Protein AF-A0A4Q7ZNN5-F1 (afdb_monomer)

Sequence (137 aa):
MPEKDGTVKHQGKVATPRVSAAAWTELTGYRAEYLSRGTVLRCPADYPYESVVDFLLIEDLESPSGFSLLVATGYKAGITLVRLPAEALLLRDGIRAVDRAWLVANWNAWIYERGPEGVLVAENYLAIDDPGDRDHG

Foldseek 3Di:
DDDDDDDDPPPPPPPDPPPDAFDWDQLVPDPDQFDAFQKKKWDQDDPPFDRIWIWGWHQACPAQLRIFTATCDGPRHPHTQFRDHVVQFDDDPNDTGGGSVCCQVCVCVTPHVDHSPPIIIGDPRDPPPPPPPPPDD

Radius of gyration: 22.06 Å; Cα contacts (8 Å, |Δi|>4): 235; chains: 1; bounding box: 70×28×65 Å

Nearest PDB structures (foldseek):
  7r1d-assembly1_C  TM=3.806E-01  e=6.543E+00  Homo sapiens
  4fsj-assembly1_A  TM=3.177E-01  e=8.285E+00  Flock House virus

pLDDT: mean 82.44, std 22.48, range [33.75, 98.56]

Mean predicted aligned error: 10.77 Å

Structure (mmCIF, N/CA/C/O backbone):
data_AF-A0A4Q7ZNN5-F1
#
_entry.id   AF-A0A4Q7ZNN5-F1
#
loop_
_atom_site.group_PDB
_atom_site.id
_atom_site.type_symbol
_atom_site.label_atom_id
_atom_site.label_alt_id
_atom_site.label_comp_id
_atom_site.label_asym_id
_atom_site.label_entity_id
_atom_site.label_seq_id
_atom_site.pdbx_PDB_ins_code
_atom_site.Cartn_x
_atom_site.Cartn_y
_atom_site.Cartn_z
_atom_site.occupancy
_atom_site.B_iso_or_equiv
_atom_site.auth_seq_id
_atom_site.auth_comp_id
_atom_site.auth_asym_id
_atom_site.auth_atom_id
_atom_site.pdbx_PDB_model_num
ATOM 1 N N . MET A 1 1 ? -58.372 -0.546 -46.651 1.00 37.03 1 MET A N 1
ATOM 2 C CA . MET A 1 1 ? -56.981 -0.987 -46.405 1.00 37.03 1 MET A CA 1
ATOM 3 C C . MET A 1 1 ? -56.224 0.210 -45.847 1.00 37.03 1 MET A C 1
ATOM 5 O O . MET A 1 1 ? -56.403 1.276 -46.421 1.00 37.03 1 MET A O 1
ATOM 9 N N . PRO A 1 2 ? -55.524 0.094 -44.705 1.00 42.53 2 PRO A N 1
ATOM 10 C CA . PRO A 1 2 ? -55.005 1.247 -43.972 1.00 42.53 2 PRO A CA 1
ATOM 11 C C . PRO A 1 2 ? -53.530 1.520 -44.293 1.00 42.53 2 PRO A C 1
ATOM 13 O O . PRO A 1 2 ? -52.750 0.584 -44.462 1.00 42.53 2 PRO A O 1
ATOM 16 N N . GLU A 1 3 ? -53.151 2.795 -44.295 1.00 33.75 3 GLU A N 1
ATOM 17 C CA . GLU A 1 3 ? -51.762 3.255 -44.300 1.00 33.75 3 GLU A CA 1
ATOM 18 C C . GLU A 1 3 ? -51.468 3.901 -42.938 1.00 33.75 3 GLU A C 1
ATOM 20 O O . GLU A 1 3 ? -52.311 4.595 -42.367 1.00 33.75 3 GLU A O 1
ATOM 25 N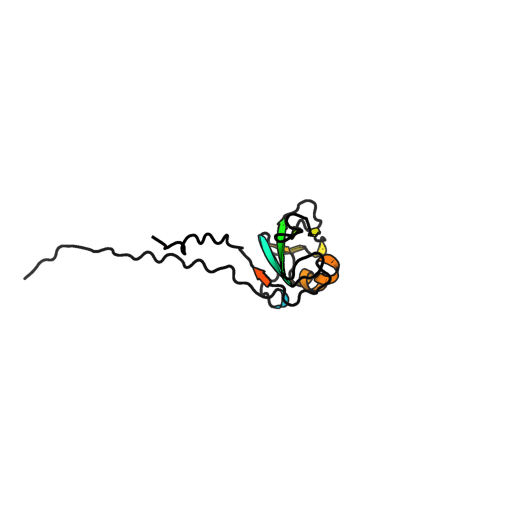 N . LYS A 1 4 ? -50.321 3.537 -42.362 1.00 38.81 4 LYS A N 1
ATOM 26 C CA . LYS A 1 4 ? -49.897 3.861 -40.998 1.00 38.81 4 LYS A CA 1
ATOM 27 C C . LYS A 1 4 ? -49.048 5.129 -41.009 1.00 38.81 4 LYS A C 1
ATOM 29 O O . LYS A 1 4 ? -48.082 5.186 -41.755 1.00 38.81 4 LYS A O 1
ATOM 34 N N . ASP A 1 5 ? -49.315 6.025 -40.071 1.00 38.75 5 ASP A N 1
ATOM 35 C CA . ASP A 1 5 ? -48.360 7.005 -39.548 1.00 38.75 5 ASP A CA 1
ATOM 36 C C . ASP A 1 5 ? -48.748 7.162 -38.065 1.00 38.75 5 ASP A C 1
ATOM 38 O O . ASP A 1 5 ? -49.921 7.327 -37.745 1.00 38.75 5 ASP A O 1
ATOM 42 N N . GLY A 1 6 ? -47.926 6.906 -37.054 1.00 36.28 6 GLY A N 1
ATOM 43 C CA . GLY A 1 6 ? -46.551 7.337 -36.881 1.00 36.28 6 GLY A CA 1
ATOM 44 C C . GLY A 1 6 ? -46.499 8.026 -35.515 1.00 36.28 6 GLY A C 1
ATOM 45 O O . GLY A 1 6 ? -46.570 9.243 -35.412 1.00 36.28 6 GLY A O 1
ATOM 46 N N . THR A 1 7 ? -46.470 7.260 -34.420 1.00 34.69 7 THR A N 1
ATOM 47 C CA . THR A 1 7 ? -46.187 7.820 -33.086 1.00 34.69 7 THR A CA 1
ATOM 48 C C . THR A 1 7 ? -45.265 6.867 -32.344 1.00 34.69 7 THR A C 1
ATOM 50 O O . THR A 1 7 ? -45.693 5.913 -31.694 1.00 34.69 7 THR A O 1
ATOM 53 N N . VAL A 1 8 ? -43.963 7.102 -32.490 1.00 37.84 8 VAL A N 1
ATOM 54 C CA . VAL A 1 8 ? -42.928 6.376 -31.758 1.00 37.84 8 VAL A CA 1
ATOM 55 C C . VAL A 1 8 ? -42.842 6.971 -30.354 1.00 37.84 8 VAL A C 1
ATOM 57 O O . VAL A 1 8 ? -42.367 8.088 -30.163 1.00 37.84 8 VAL A O 1
ATOM 60 N N . LYS A 1 9 ? -43.306 6.223 -29.350 1.00 36.19 9 LYS A N 1
ATOM 61 C CA . LYS A 1 9 ? -42.986 6.497 -27.946 1.00 36.19 9 LYS A CA 1
ATOM 62 C C . LYS A 1 9 ? -41.577 5.972 -27.667 1.00 36.19 9 LYS A C 1
ATOM 64 O O . LYS A 1 9 ? -41.409 4.789 -27.386 1.00 36.19 9 LYS A O 1
ATOM 69 N N . HIS A 1 10 ? -40.566 6.834 -27.713 1.00 37.66 10 HIS A N 1
ATOM 70 C CA . HIS A 1 10 ? -39.257 6.511 -27.144 1.00 37.66 10 HIS A CA 1
ATOM 71 C C . HIS A 1 10 ? -39.295 6.714 -25.623 1.00 37.66 10 HIS A C 1
ATOM 73 O O . HIS A 1 10 ? -38.878 7.744 -25.109 1.00 37.66 10 HIS A O 1
ATOM 79 N N . GLN A 1 11 ? -39.792 5.717 -24.886 1.00 38.91 11 GLN A N 1
ATOM 80 C CA . GLN A 1 11 ? -39.393 5.522 -23.489 1.00 38.91 11 GLN A CA 1
ATOM 81 C C . GLN A 1 11 ? -38.194 4.574 -23.473 1.00 38.91 11 GLN A C 1
ATOM 83 O O . GLN A 1 11 ? -38.305 3.388 -23.179 1.00 38.91 11 GLN A O 1
ATOM 88 N N . GLY A 1 12 ? -37.031 5.107 -23.843 1.00 36.69 12 GLY A N 1
ATOM 89 C CA . GLY A 1 12 ? -35.764 4.484 -23.493 1.00 36.69 12 GLY A CA 1
ATOM 90 C C . GLY A 1 12 ? -35.496 4.793 -22.029 1.00 36.69 12 GLY A C 1
ATOM 91 O O . GLY A 1 12 ? -35.070 5.897 -21.704 1.00 36.69 12 GLY A O 1
ATOM 92 N N . LYS A 1 13 ? -35.784 3.845 -21.135 1.00 40.66 13 LYS A N 1
ATOM 93 C CA . LYS A 1 13 ? -35.294 3.894 -19.758 1.00 40.66 13 LYS A CA 1
ATOM 94 C C . LYS A 1 13 ? -33.772 3.795 -19.859 1.00 40.66 13 LYS A C 1
ATOM 96 O O . LYS A 1 13 ? -33.247 2.715 -20.117 1.00 40.66 13 LYS A O 1
ATOM 101 N N . VAL A 1 14 ? -33.082 4.931 -19.765 1.00 41.34 14 VAL A N 1
ATOM 102 C CA . VAL A 1 14 ? -31.622 4.956 -19.670 1.00 41.34 14 VAL A CA 1
ATOM 103 C C . VAL A 1 14 ? -31.295 4.180 -18.403 1.00 41.34 14 VAL A C 1
ATOM 105 O O . VAL A 1 14 ? -31.665 4.594 -17.306 1.00 41.34 14 VAL A O 1
ATOM 108 N N . ALA A 1 15 ? -30.718 2.992 -18.559 1.00 40.16 15 ALA A N 1
ATOM 109 C CA . ALA A 1 15 ? -30.238 2.226 -17.429 1.00 40.16 15 ALA A CA 1
ATOM 110 C C . ALA A 1 15 ? -29.085 3.024 -16.821 1.00 40.16 15 ALA A C 1
ATOM 112 O O . ALA A 1 15 ? -27.992 3.066 -17.385 1.00 40.16 15 ALA A O 1
ATOM 113 N N . THR A 1 16 ? -29.345 3.701 -15.705 1.00 40.03 16 THR A N 1
ATOM 114 C CA . THR A 1 16 ? -28.285 4.263 -14.876 1.00 40.03 16 THR A CA 1
ATOM 115 C C . THR A 1 16 ? -27.350 3.107 -14.524 1.00 40.03 16 THR A C 1
ATOM 117 O O . THR A 1 16 ? -27.835 2.098 -13.995 1.00 40.03 16 THR A O 1
ATOM 120 N N . PRO A 1 17 ? -26.046 3.180 -14.842 1.00 37.28 17 PRO A N 1
ATOM 121 C CA . PRO A 1 17 ? -25.118 2.148 -14.421 1.00 37.28 17 PRO A CA 1
ATOM 122 C C . PRO A 1 17 ? -25.201 2.080 -12.901 1.00 37.28 17 PRO A C 1
ATOM 124 O O . PRO A 1 17 ? -25.033 3.093 -12.222 1.00 37.28 17 PRO A O 1
ATOM 127 N N . ARG A 1 18 ? -25.509 0.903 -12.359 1.00 41.53 18 ARG A N 1
ATOM 128 C CA . ARG A 1 18 ? -25.390 0.672 -10.924 1.00 41.53 18 ARG A CA 1
ATOM 129 C C . ARG A 1 18 ? -23.909 0.835 -10.605 1.00 41.53 18 ARG A C 1
ATOM 131 O O . ARG A 1 18 ? -23.116 -0.019 -10.992 1.00 41.53 18 ARG A O 1
ATOM 138 N N . VAL 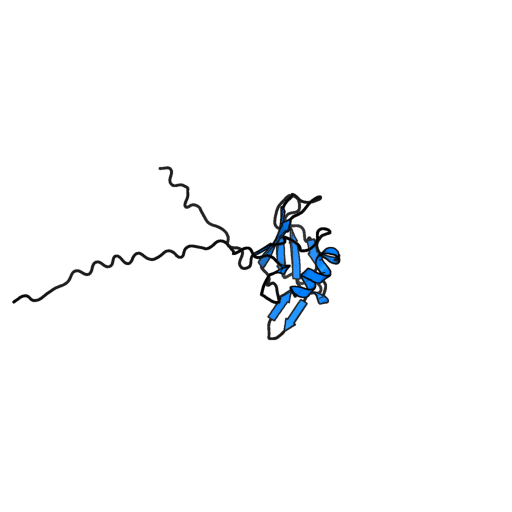A 1 19 ? -23.541 1.947 -9.975 1.00 46.75 19 VAL A N 1
ATOM 139 C CA . VAL A 1 19 ? -22.182 2.177 -9.487 1.00 46.75 19 VAL A CA 1
ATOM 140 C C . VAL A 1 19 ? -21.915 1.073 -8.465 1.00 46.75 19 VAL A C 1
ATOM 142 O O . VAL A 1 19 ? -22.478 1.079 -7.372 1.00 46.75 19 VAL A O 1
ATOM 145 N N . SER A 1 20 ? -21.165 0.041 -8.850 1.00 45.22 20 SER A N 1
ATOM 146 C CA . SER A 1 20 ? -20.748 -0.986 -7.901 1.00 45.22 20 SER A CA 1
ATOM 147 C C . SER A 1 20 ? -19.679 -0.368 -7.015 1.00 45.22 20 SER A C 1
ATOM 149 O O . SER A 1 20 ? -18.675 0.110 -7.542 1.00 45.22 20 SER A O 1
ATOM 151 N N . ALA A 1 21 ? -19.878 -0.389 -5.696 1.00 53.50 21 ALA A N 1
ATOM 152 C CA . ALA A 1 21 ? -18.818 -0.104 -4.733 1.00 53.50 21 ALA A CA 1
ATOM 153 C C . ALA A 1 21 ? -17.531 -0.846 -5.132 1.00 53.50 21 ALA A C 1
ATOM 155 O O . ALA A 1 21 ? -17.609 -1.951 -5.680 1.00 53.50 21 ALA A O 1
ATOM 156 N N . ALA A 1 22 ? -16.365 -0.245 -4.877 1.00 59.97 22 ALA A N 1
ATOM 157 C CA . ALA A 1 22 ? -15.090 -0.900 -5.147 1.00 59.97 22 ALA A CA 1
ATOM 158 C C . ALA A 1 22 ? -15.104 -2.311 -4.533 1.00 59.97 22 ALA A C 1
ATOM 160 O O . ALA A 1 22 ? -15.421 -2.486 -3.353 1.00 59.97 22 ALA A O 1
ATOM 161 N N . ALA A 1 23 ? -14.847 -3.326 -5.359 1.00 79.94 23 ALA A N 1
ATOM 162 C CA . ALA A 1 23 ? -14.889 -4.711 -4.920 1.00 79.94 23 ALA A CA 1
ATOM 163 C C . ALA A 1 23 ? -13.654 -4.992 -4.058 1.00 79.94 23 ALA A C 1
ATOM 165 O O . ALA A 1 23 ? -12.559 -5.208 -4.574 1.00 79.94 23 ALA A O 1
ATOM 166 N N . TRP A 1 24 ? -13.837 -4.970 -2.740 1.00 89.88 24 TRP A N 1
ATOM 167 C CA . TRP A 1 24 ? -12.798 -5.344 -1.788 1.00 89.88 24 TRP A CA 1
ATOM 168 C C . TRP A 1 24 ? -12.402 -6.806 -1.984 1.00 89.88 24 TRP A C 1
ATOM 170 O O . TRP A 1 24 ? -13.255 -7.692 -1.971 1.00 89.88 24 TRP A O 1
ATOM 180 N N . THR A 1 25 ? -11.107 -7.056 -2.152 1.00 93.75 25 THR A N 1
ATOM 181 C CA . THR A 1 25 ? -10.551 -8.407 -2.320 1.00 93.75 25 THR A CA 1
ATOM 182 C C . THR A 1 25 ? -9.360 -8.595 -1.390 1.00 93.75 25 THR A C 1
ATOM 184 O O . THR A 1 25 ? -8.580 -7.668 -1.223 1.00 93.75 25 THR A O 1
ATOM 187 N N . GLU A 1 26 ? -9.179 -9.770 -0.792 1.00 96.19 26 GLU A N 1
ATOM 188 C CA . GLU A 1 26 ? -8.016 -10.022 0.071 1.00 96.19 26 GLU A CA 1
ATOM 189 C C . GLU A 1 26 ? -6.689 -9.877 -0.686 1.00 96.19 26 GLU A C 1
ATOM 191 O O . GLU A 1 26 ? -6.536 -10.423 -1.777 1.00 96.19 26 GLU A O 1
ATOM 196 N N . LEU A 1 27 ? -5.707 -9.196 -0.085 1.00 97.25 27 LEU A N 1
ATOM 197 C CA . LEU A 1 27 ? -4.385 -8.941 -0.667 1.00 97.25 27 LEU A CA 1
ATOM 198 C C . LEU A 1 27 ? -3.636 -10.238 -1.016 1.00 97.25 27 LEU A C 1
ATOM 200 O O . LEU A 1 27 ? -3.043 -10.364 -2.091 1.00 97.25 27 LEU A O 1
ATOM 204 N N . THR A 1 28 ? -3.686 -11.230 -0.128 1.00 96.00 28 THR A N 1
ATOM 205 C CA . THR A 1 28 ? -3.018 -12.530 -0.304 1.00 96.00 28 THR A CA 1
ATOM 206 C C . THR A 1 28 ? -3.628 -13.338 -1.455 1.00 96.00 28 THR A C 1
ATOM 208 O O . THR A 1 28 ? -2.894 -13.987 -2.204 1.00 96.00 28 THR A O 1
ATOM 211 N N . GLY A 1 29 ? -4.944 -13.227 -1.656 1.00 92.06 29 GLY A N 1
ATOM 212 C CA . GLY A 1 29 ? -5.694 -13.822 -2.767 1.00 92.06 29 GLY A CA 1
ATOM 213 C C . GLY A 1 29 ? -5.835 -12.924 -4.001 1.00 92.06 29 GLY A C 1
ATOM 214 O O . GLY A 1 29 ? -6.493 -13.314 -4.971 1.00 92.06 29 GLY A O 1
ATOM 215 N N . TYR A 1 30 ? -5.250 -11.724 -3.981 1.00 92.50 30 TYR A N 1
ATOM 216 C CA . TYR A 1 30 ? -5.422 -10.745 -5.044 1.00 92.50 30 TYR A CA 1
ATOM 217 C C . TYR A 1 30 ? -4.717 -11.200 -6.325 1.00 92.50 30 TYR A C 1
ATOM 219 O O . TYR A 1 30 ? -3.536 -11.547 -6.310 1.00 92.50 30 TYR A O 1
ATOM 227 N N . ARG A 1 31 ? -5.462 -11.239 -7.438 1.00 90.56 31 ARG A N 1
ATOM 228 C CA . ARG A 1 31 ? -5.002 -11.865 -8.690 1.00 90.56 31 ARG A CA 1
ATOM 229 C C . ARG A 1 31 ? -3.966 -11.045 -9.449 1.00 90.56 31 ARG A C 1
ATOM 231 O O . ARG A 1 31 ? -3.187 -11.636 -10.189 1.00 90.56 31 ARG A O 1
ATOM 238 N N . ALA A 1 32 ? -3.988 -9.719 -9.324 1.00 92.12 32 ALA A N 1
ATOM 239 C CA . ALA A 1 32 ? -3.013 -8.881 -10.007 1.00 92.12 32 ALA A CA 1
ATOM 240 C C . ALA A 1 32 ? -1.629 -9.045 -9.366 1.00 92.12 32 ALA A C 1
ATOM 242 O O . ALA A 1 32 ? -1.501 -9.208 -8.154 1.00 92.12 32 ALA A O 1
ATOM 243 N N . GLU A 1 33 ? -0.579 -8.982 -10.180 1.00 95.19 33 GLU A N 1
ATOM 244 C CA . GLU A 1 33 ? 0.805 -9.078 -9.696 1.00 95.19 33 GLU A CA 1
ATOM 245 C C . GLU A 1 33 ? 1.282 -7.791 -9.013 1.00 95.19 33 GLU A C 1
ATOM 247 O O . GLU A 1 33 ? 2.293 -7.795 -8.315 1.00 95.19 33 GLU A O 1
ATOM 252 N N . TYR A 1 34 ? 0.551 -6.693 -9.191 1.00 96.25 34 TYR A N 1
ATOM 253 C CA . TYR A 1 34 ? 0.936 -5.375 -8.718 1.00 96.25 34 TYR A CA 1
ATOM 254 C C . TYR A 1 34 ? -0.254 -4.578 -8.198 1.00 96.25 34 TYR A C 1
ATOM 256 O O . TYR A 1 34 ? -1.407 -4.893 -8.488 1.00 96.25 34 TYR A O 1
ATOM 264 N N . LEU A 1 35 ? 0.054 -3.514 -7.458 1.00 96.38 35 LEU A N 1
ATOM 265 C CA . LEU A 1 35 ? -0.895 -2.505 -7.001 1.00 96.38 35 LEU A CA 1
ATOM 266 C C . LEU A 1 35 ? -0.549 -1.151 -7.624 1.00 96.38 35 LEU A C 1
ATOM 268 O O . LEU A 1 35 ? 0.584 -0.672 -7.523 1.00 96.38 35 LEU A O 1
ATOM 272 N N . SER A 1 36 ? -1.533 -0.525 -8.266 1.00 94.81 36 SER A N 1
ATOM 273 C CA . SER A 1 36 ? -1.375 0.800 -8.880 1.00 94.81 36 SER A CA 1
ATOM 274 C C . SER A 1 36 ? -1.563 1.924 -7.858 1.00 94.81 36 SER A C 1
ATOM 276 O O . SER A 1 36 ? -2.235 1.745 -6.840 1.00 94.81 36 SER A O 1
ATOM 278 N N . ARG A 1 37 ? -1.037 3.122 -8.149 1.00 94.94 37 ARG A N 1
ATOM 279 C CA . ARG A 1 37 ? -1.380 4.337 -7.383 1.00 94.94 37 ARG A CA 1
ATOM 280 C C . ARG A 1 37 ? -2.899 4.480 -7.229 1.00 94.94 37 ARG A C 1
ATOM 282 O O . ARG A 1 37 ? -3.650 4.144 -8.143 1.00 94.94 37 ARG A O 1
ATOM 289 N N . GLY A 1 38 ? -3.342 5.004 -6.095 1.00 94.44 38 GLY A N 1
ATOM 290 C CA . GLY A 1 38 ? -4.758 5.136 -5.759 1.00 94.44 38 GLY A CA 1
ATOM 291 C C . GLY A 1 38 ? -5.391 3.869 -5.175 1.00 94.44 38 GLY A C 1
ATOM 292 O O . GLY A 1 38 ? -6.543 3.922 -4.754 1.00 94.44 38 GLY A O 1
ATOM 293 N N . THR A 1 39 ? -4.664 2.747 -5.122 1.00 95.69 39 THR A N 1
ATOM 294 C CA . THR A 1 39 ? -5.124 1.546 -4.412 1.00 95.69 39 THR A CA 1
ATOM 295 C C . THR A 1 39 ? -5.279 1.840 -2.924 1.00 95.69 39 THR A C 1
ATOM 297 O O . THR A 1 39 ? -4.378 2.416 -2.309 1.00 95.69 39 THR A O 1
ATOM 300 N N . VAL A 1 40 ? -6.396 1.403 -2.344 1.00 96.69 40 VAL A N 1
ATOM 301 C CA . VAL A 1 40 ? -6.631 1.452 -0.898 1.00 96.69 40 VAL A CA 1
ATOM 302 C C . VAL A 1 40 ? -6.446 0.063 -0.296 1.00 96.69 40 VAL A C 1
ATOM 304 O O . VAL A 1 40 ? -6.998 -0.919 -0.796 1.00 96.69 40 VAL A O 1
ATOM 307 N N . LEU A 1 41 ? -5.679 0.001 0.789 1.00 96.81 41 LEU A N 1
ATOM 308 C CA . LEU A 1 41 ? -5.472 -1.178 1.619 1.00 96.81 41 LEU A CA 1
ATOM 309 C C . LEU A 1 41 ? -6.227 -0.998 2.933 1.00 96.81 41 LEU A C 1
ATOM 311 O O . LEU A 1 41 ? -5.801 -0.226 3.789 1.00 96.81 41 LEU A O 1
ATOM 315 N N . ARG A 1 42 ? -7.335 -1.715 3.106 1.00 96.31 42 ARG A N 1
ATOM 316 C CA . ARG A 1 42 ? -8.067 -1.764 4.370 1.00 96.31 42 ARG A CA 1
ATOM 317 C C . ARG A 1 42 ? -7.472 -2.838 5.258 1.00 96.31 42 ARG A C 1
ATOM 319 O O . ARG A 1 42 ? -7.563 -4.024 4.947 1.00 96.31 42 ARG A O 1
ATOM 326 N N . CYS A 1 43 ? -6.881 -2.416 6.361 1.00 96.44 43 CYS A N 1
ATOM 327 C CA . CYS A 1 43 ? -6.123 -3.275 7.250 1.00 96.44 43 CYS A CA 1
ATOM 328 C C . CYS A 1 43 ? -6.872 -3.432 8.573 1.00 96.44 43 CYS A C 1
ATOM 330 O O . CYS A 1 43 ? -7.213 -2.420 9.190 1.00 96.44 43 CYS A O 1
ATOM 332 N N . PRO A 1 44 ? -7.090 -4.665 9.059 1.00 95.00 44 PRO A N 1
ATOM 333 C CA . PRO A 1 44 ? -7.292 -4.875 10.483 1.00 95.00 44 PRO A CA 1
ATOM 334 C C . PRO A 1 44 ? -6.097 -4.271 11.222 1.00 95.00 44 PRO A C 1
ATOM 336 O O . PRO A 1 44 ? -4.951 -4.499 10.831 1.00 95.00 44 PRO A O 1
ATOM 339 N N . ALA A 1 45 ? -6.354 -3.492 12.261 1.00 92.56 45 ALA A N 1
ATOM 340 C CA . ALA A 1 45 ? -5.309 -2.800 12.992 1.00 92.56 45 ALA A CA 1
ATOM 341 C C . ALA A 1 45 ? -5.583 -2.787 14.494 1.00 92.56 45 ALA A C 1
ATOM 343 O O . ALA A 1 45 ? -6.653 -3.168 14.962 1.00 92.56 45 ALA A O 1
ATOM 344 N N . ASP A 1 46 ? -4.555 -2.402 15.234 1.00 90.25 46 ASP A N 1
ATOM 345 C CA . ASP A 1 46 ? -4.555 -2.203 16.672 1.00 90.25 46 ASP A CA 1
ATOM 346 C C . ASP A 1 46 ? -3.790 -0.894 16.957 1.00 90.25 46 ASP A C 1
ATOM 348 O O . ASP A 1 46 ? -3.461 -0.132 16.041 1.00 90.25 46 ASP A O 1
ATOM 352 N N . TYR A 1 47 ? -3.462 -0.623 18.223 1.00 85.25 47 TYR A N 1
ATOM 353 C CA . TYR A 1 47 ? -2.677 0.555 18.605 1.00 85.25 47 TYR A CA 1
ATOM 354 C C . TYR A 1 47 ? -1.440 0.749 17.689 1.00 85.25 47 TYR A C 1
ATO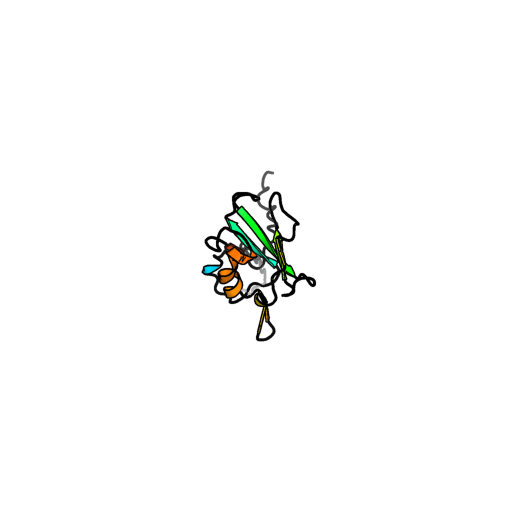M 356 O O . TYR A 1 47 ? -0.730 -0.222 17.417 1.00 85.25 47 TYR A O 1
ATOM 364 N N . PRO A 1 48 ? -1.147 1.976 17.204 1.00 88.88 48 PRO A N 1
ATOM 365 C CA . PRO A 1 48 ? -1.764 3.266 17.540 1.00 88.88 48 PRO A CA 1
ATOM 366 C C . PRO A 1 48 ? -3.003 3.641 16.703 1.00 88.88 48 PRO A C 1
ATOM 368 O O . PRO A 1 48 ? -3.415 4.803 16.738 1.00 88.88 48 PRO A O 1
ATOM 371 N N . TYR A 1 49 ? -3.563 2.706 15.938 1.00 92.00 49 TYR A N 1
ATOM 372 C CA . TYR A 1 49 ? -4.744 2.903 15.099 1.00 92.00 49 TYR A CA 1
ATOM 373 C C . TYR A 1 49 ? -6.017 2.377 15.777 1.00 92.00 49 TYR A C 1
ATOM 375 O O . TYR A 1 49 ? -5.988 1.782 16.858 1.00 92.00 49 TYR A O 1
ATOM 383 N N . GLU A 1 50 ? -7.154 2.615 15.130 1.00 91.56 50 GLU A N 1
ATOM 384 C CA . GLU A 1 50 ? -8.422 1.953 15.411 1.00 91.56 50 GLU A CA 1
ATOM 385 C C . GLU A 1 50 ? -8.397 0.472 14.971 1.00 91.56 50 GLU A C 1
ATOM 387 O O . GLU A 1 50 ? -7.418 -0.005 14.400 1.00 91.56 50 GLU A O 1
ATOM 392 N N . SER A 1 51 ? -9.492 -0.269 15.197 1.00 94.38 51 SER A N 1
ATOM 393 C CA . SER A 1 51 ? -9.590 -1.693 14.818 1.00 94.38 51 SER A CA 1
ATOM 394 C C . SER A 1 51 ? -9.453 -1.953 13.312 1.00 94.38 51 SER A C 1
ATOM 396 O O . SER A 1 51 ? -9.193 -3.083 12.890 1.00 94.38 51 SER A O 1
ATOM 398 N N . VAL A 1 52 ? -9.659 -0.916 12.498 1.00 94.94 52 VAL A N 1
ATOM 399 C CA . VAL A 1 52 ? -9.493 -0.921 11.047 1.00 94.94 52 VAL A CA 1
ATOM 400 C C . VAL A 1 52 ? -8.911 0.422 10.619 1.00 94.94 52 VAL A C 1
ATOM 402 O O . VAL A 1 52 ? -9.391 1.469 11.052 1.00 94.94 52 VAL A O 1
ATOM 405 N N . VAL A 1 53 ? -7.923 0.391 9.728 1.00 95.81 53 VAL A N 1
ATOM 406 C CA . VAL A 1 53 ? -7.335 1.581 9.107 1.00 95.81 53 VAL A CA 1
ATOM 407 C C . VAL A 1 53 ? -7.184 1.366 7.606 1.00 95.81 53 VAL A C 1
ATOM 409 O O . VAL A 1 53 ? -6.800 0.284 7.161 1.00 95.81 53 VAL A O 1
ATOM 412 N N . ASP A 1 54 ? -7.474 2.399 6.824 1.00 96.38 54 ASP A N 1
ATOM 413 C CA . ASP A 1 54 ? -7.225 2.396 5.390 1.00 96.38 54 ASP A CA 1
ATOM 414 C C . ASP A 1 54 ? -5.888 3.096 5.104 1.00 96.38 54 ASP A C 1
ATOM 416 O O . ASP A 1 54 ? -5.620 4.201 5.590 1.00 96.38 54 ASP A O 1
ATOM 420 N N . P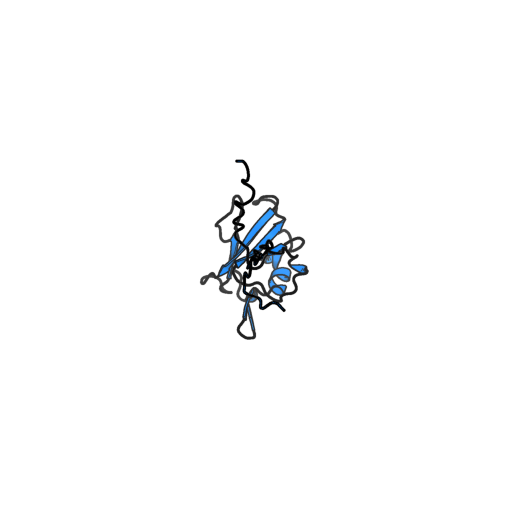HE A 1 55 ? -5.049 2.462 4.288 1.00 97.12 55 PHE A N 1
ATOM 421 C CA . PHE A 1 55 ? -3.836 3.052 3.730 1.00 97.12 55 PHE A CA 1
ATOM 422 C C . PHE A 1 55 ? -4.024 3.315 2.238 1.00 97.12 55 PHE A C 1
ATOM 424 O O . PHE A 1 55 ? -4.524 2.459 1.511 1.00 97.12 55 PHE A O 1
ATOM 431 N N . LEU A 1 56 ? -3.605 4.486 1.768 1.00 97.25 56 LEU A N 1
ATOM 432 C CA . LEU A 1 56 ? -3.647 4.869 0.361 1.00 97.25 56 LEU A CA 1
ATOM 433 C C . LEU A 1 56 ? -2.252 4.749 -0.249 1.00 97.25 56 LEU A C 1
ATOM 435 O O . LEU A 1 56 ? -1.304 5.370 0.232 1.00 97.25 56 LEU A O 1
ATOM 439 N N . LEU A 1 57 ? -2.139 3.995 -1.340 1.00 97.81 57 LEU A N 1
ATOM 440 C CA . LEU A 1 57 ? -0.923 3.941 -2.139 1.00 97.81 57 LEU A CA 1
ATOM 441 C C . LEU A 1 57 ? -0.828 5.184 -3.030 1.00 97.81 57 LEU A C 1
ATOM 443 O O . LEU A 1 57 ? -1.658 5.384 -3.917 1.00 97.81 57 LEU A O 1
ATOM 447 N N . ILE A 1 58 ? 0.196 6.005 -2.822 1.00 97.69 58 ILE A N 1
ATOM 448 C CA . ILE A 1 58 ? 0.417 7.253 -3.561 1.00 97.69 58 ILE A CA 1
ATOM 449 C C . ILE A 1 58 ? 1.733 7.218 -4.332 1.00 97.69 58 ILE A C 1
ATOM 451 O O . ILE A 1 58 ? 2.663 6.495 -3.971 1.00 97.69 58 ILE A O 1
ATOM 455 N N . GLU A 1 59 ? 1.825 8.031 -5.383 1.00 97.50 59 GLU A N 1
ATOM 456 C CA . GLU A 1 59 ? 3.125 8.392 -5.948 1.00 97.50 59 GLU A CA 1
ATOM 457 C C . GLU A 1 59 ? 3.828 9.365 -4.996 1.00 97.50 59 GLU A C 1
ATOM 459 O O . GLU A 1 59 ? 3.228 10.331 -4.527 1.00 97.50 59 GLU A O 1
ATOM 464 N N . ASP A 1 60 ? 5.099 9.099 -4.714 1.00 97.69 60 ASP A N 1
ATOM 465 C CA . ASP A 1 60 ? 5.944 9.931 -3.857 1.00 97.69 60 ASP A CA 1
ATOM 466 C C . ASP A 1 60 ? 7.342 9.967 -4.469 1.00 97.69 60 ASP A C 1
ATOM 468 O O . ASP A 1 60 ? 8.065 8.977 -4.418 1.00 97.69 60 ASP A O 1
ATOM 472 N N . LEU A 1 61 ? 7.720 11.095 -5.071 1.00 94.25 61 LEU A N 1
ATOM 473 C CA . LEU A 1 61 ? 9.001 11.239 -5.771 1.00 94.25 61 LEU A CA 1
ATOM 474 C C . LEU A 1 61 ? 10.218 11.165 -4.837 1.00 94.25 61 LEU A C 1
ATOM 476 O O . LEU A 1 61 ? 11.330 10.963 -5.317 1.00 94.25 61 LEU A O 1
ATOM 480 N N . GLU A 1 62 ? 10.025 11.317 -3.525 1.00 96.25 62 GLU A N 1
ATOM 481 C CA . GLU A 1 62 ? 11.096 11.166 -2.536 1.00 96.25 62 GLU A CA 1
ATOM 482 C C . GLU A 1 62 ? 11.255 9.717 -2.054 1.00 96.25 62 GLU A C 1
ATOM 484 O O . GLU A 1 62 ? 12.195 9.401 -1.322 1.00 96.25 62 GLU A O 1
ATOM 489 N N . SER A 1 63 ? 10.338 8.826 -2.435 1.00 97.88 63 SER A N 1
ATOM 490 C CA . SER A 1 63 ? 10.430 7.405 -2.125 1.00 97.88 63 SER A CA 1
ATOM 491 C C . SER A 1 63 ? 11.400 6.693 -3.081 1.00 97.88 63 SER A C 1
ATOM 493 O O . SER A 1 63 ? 11.353 6.953 -4.283 1.00 97.88 63 SER A O 1
ATOM 495 N N . PRO A 1 64 ? 12.239 5.745 -2.616 1.00 97.94 64 PRO A N 1
ATOM 496 C CA . PRO A 1 64 ? 13.143 4.987 -3.489 1.00 97.94 64 PRO A CA 1
ATOM 497 C C . PRO A 1 64 ? 12.442 4.191 -4.602 1.00 97.94 64 PRO A C 1
ATOM 499 O O . PRO A 1 64 ? 12.967 4.085 -5.707 1.00 97.94 64 PRO A O 1
ATOM 502 N N . SER A 1 65 ? 11.245 3.656 -4.345 1.00 97.62 65 SER A N 1
ATOM 503 C CA . SER A 1 65 ? 10.382 3.062 -5.388 1.00 97.62 65 SER A CA 1
ATOM 504 C C . SER A 1 65 ? 9.614 4.111 -6.203 1.00 97.62 65 SER A C 1
ATOM 506 O O . SER A 1 65 ? 9.034 3.828 -7.255 1.00 97.62 65 SER A O 1
ATOM 508 N N . GLY A 1 66 ? 9.565 5.338 -5.695 1.00 98.00 66 GLY A N 1
ATOM 509 C CA . GLY A 1 66 ? 8.673 6.406 -6.109 1.00 98.00 66 GLY A CA 1
ATOM 510 C C . GLY A 1 66 ? 7.207 6.181 -5.701 1.00 98.00 66 GLY A C 1
ATOM 511 O O . GLY A 1 66 ? 6.312 6.726 -6.354 1.00 98.00 66 GLY A O 1
ATOM 512 N N . PHE A 1 67 ? 6.958 5.342 -4.686 1.00 98.56 67 PHE A N 1
ATOM 513 C CA . PHE A 1 67 ? 5.647 5.095 -4.081 1.00 98.56 67 PHE A CA 1
ATOM 514 C C . PHE A 1 67 ? 5.703 5.090 -2.550 1.00 98.56 67 PHE A C 1
ATOM 516 O O . PHE A 1 67 ? 6.674 4.625 -1.949 1.00 98.56 67 PHE A O 1
ATOM 523 N N . SER A 1 68 ? 4.625 5.538 -1.916 1.00 98.56 68 SER A N 1
ATOM 524 C CA . SER A 1 68 ? 4.480 5.551 -0.457 1.00 98.56 68 SER A CA 1
ATOM 525 C C . SER A 1 68 ? 3.087 5.095 -0.045 1.00 98.56 68 SER A C 1
ATOM 527 O O . SER A 1 68 ? 2.130 5.252 -0.803 1.00 98.56 68 SER A O 1
ATOM 529 N N . LEU A 1 69 ? 2.962 4.563 1.171 1.00 98.38 69 LEU A N 1
ATOM 530 C CA . LEU A 1 69 ? 1.660 4.401 1.817 1.00 98.38 69 LEU A CA 1
ATOM 531 C C . LEU A 1 69 ? 1.386 5.612 2.704 1.00 98.38 69 LEU A C 1
ATOM 533 O O . LEU A 1 69 ? 2.204 5.984 3.546 1.00 98.38 69 LEU A O 1
ATOM 537 N N . LEU A 1 70 ? 0.219 6.213 2.519 1.00 98.00 70 LEU A N 1
ATOM 538 C CA . LEU A 1 70 ? -0.323 7.276 3.354 1.00 98.00 70 LEU A CA 1
ATOM 539 C C . LEU A 1 70 ? -1.418 6.692 4.245 1.00 98.00 70 LEU A C 1
ATOM 541 O O . LEU A 1 70 ? -2.248 5.917 3.773 1.00 98.00 70 LEU A O 1
ATOM 545 N N . VAL A 1 71 ? -1.477 7.094 5.510 1.00 97.69 71 VAL A N 1
ATOM 546 C CA . VAL A 1 71 ? -2.631 6.782 6.356 1.00 97.69 71 VAL A CA 1
ATOM 547 C C . VAL A 1 71 ? -3.830 7.601 5.881 1.00 97.69 71 VAL A C 1
ATOM 549 O O . VAL A 1 71 ? -3.783 8.831 5.883 1.00 97.69 71 VAL A O 1
ATOM 552 N N . ALA A 1 72 ? -4.902 6.935 5.452 1.00 96.25 72 ALA A N 1
ATOM 553 C CA . ALA A 1 72 ? -6.057 7.587 4.836 1.00 96.25 72 ALA A CA 1
ATOM 554 C C . ALA A 1 72 ? -7.188 7.884 5.833 1.00 96.25 72 ALA A C 1
ATOM 556 O O . ALA A 1 72 ? -7.950 8.827 5.625 1.00 96.25 72 ALA A O 1
ATOM 557 N N . THR A 1 73 ? -7.302 7.110 6.915 1.00 95.62 73 THR A N 1
ATOM 558 C CA . THR A 1 73 ? -8.406 7.215 7.884 1.00 95.62 73 THR A CA 1
ATOM 559 C C . THR A 1 73 ? -7.920 7.265 9.330 1.00 95.62 73 THR A C 1
ATOM 561 O O . THR A 1 73 ? -6.784 6.906 9.635 1.00 95.62 73 THR A O 1
ATOM 564 N N . GLY A 1 74 ? -8.811 7.683 10.232 1.00 94.25 74 GLY A N 1
ATOM 565 C CA . GLY A 1 74 ? -8.586 7.617 11.676 1.00 94.25 74 GLY A CA 1
ATOM 566 C C . GLY A 1 74 ? -7.655 8.697 12.227 1.00 94.25 74 GLY A C 1
ATOM 567 O O . GLY A 1 74 ? -7.349 9.693 11.567 1.00 94.25 74 GLY A O 1
ATOM 568 N N . TYR A 1 75 ? -7.199 8.496 13.463 1.00 93.31 75 TYR A N 1
ATOM 569 C CA . TYR A 1 75 ? -6.399 9.472 14.217 1.00 93.31 75 TYR A CA 1
ATOM 570 C C . TYR A 1 75 ? -5.079 9.871 13.535 1.00 93.31 75 TYR A C 1
ATOM 572 O O . TYR A 1 75 ? -4.583 10.983 13.722 1.00 93.31 75 TYR A O 1
ATOM 580 N N . LYS A 1 76 ? -4.496 8.968 12.741 1.00 95.81 76 LYS A N 1
ATOM 581 C CA . LYS A 1 76 ? -3.219 9.180 12.042 1.00 95.81 76 LYS A CA 1
ATOM 582 C C . LYS A 1 76 ? -3.387 9.614 10.581 1.00 95.81 76 LYS A C 1
ATOM 584 O O . LYS A 1 76 ? -2.388 9.678 9.869 1.00 95.81 76 LYS A O 1
ATOM 589 N N . ALA A 1 77 ? -4.610 9.911 10.135 1.00 97.25 77 ALA A N 1
ATOM 590 C CA . ALA A 1 77 ? -4.883 10.300 8.756 1.00 97.25 77 ALA A CA 1
ATOM 591 C C . ALA A 1 77 ? -4.013 11.482 8.288 1.00 97.25 77 ALA A C 1
ATOM 593 O O . ALA A 1 77 ? -3.781 12.443 9.023 1.00 97.25 77 ALA A O 1
ATOM 594 N N . GLY A 1 78 ? -3.544 11.404 7.043 1.00 97.50 78 GLY A N 1
ATOM 595 C CA . GLY A 1 78 ? -2.685 12.408 6.411 1.00 97.50 78 GLY A CA 1
ATOM 596 C C . GLY A 1 78 ? -1.188 12.251 6.696 1.00 97.50 78 GLY A C 1
ATOM 597 O O . GLY A 1 78 ? -0.395 13.023 6.164 1.00 97.50 78 GLY A O 1
ATOM 598 N N . ILE A 1 79 ? -0.779 11.262 7.495 1.00 97.50 79 ILE A N 1
ATOM 599 C CA . ILE A 1 79 ? 0.634 10.970 7.767 1.00 97.50 79 ILE A CA 1
ATOM 600 C C . ILE A 1 79 ? 1.153 9.930 6.768 1.00 97.50 79 ILE A C 1
ATOM 602 O O . ILE A 1 79 ? 0.501 8.913 6.526 1.00 97.50 79 ILE A O 1
ATOM 606 N N . THR A 1 80 ? 2.349 10.150 6.213 1.00 97.75 80 THR A N 1
ATOM 607 C CA . THR A 1 80 ? 3.065 9.115 5.449 1.00 97.75 80 THR A CA 1
ATOM 608 C C . THR A 1 80 ? 3.439 7.975 6.387 1.00 97.75 80 THR A C 1
ATOM 610 O O . THR A 1 80 ? 4.242 8.166 7.298 1.00 97.75 80 THR A O 1
ATOM 613 N N . LEU A 1 81 ? 2.860 6.795 6.157 1.00 96.81 81 LEU A N 1
ATOM 614 C CA . LEU A 1 81 ? 3.170 5.584 6.911 1.00 96.81 81 LEU A CA 1
ATOM 615 C C . LEU A 1 81 ? 4.593 5.124 6.597 1.00 96.81 81 LEU A C 1
ATOM 617 O O . LEU A 1 81 ? 5.408 4.949 7.497 1.00 96.81 81 LEU A O 1
ATOM 621 N N . VAL A 1 82 ? 4.884 4.937 5.308 1.00 97.69 82 VAL A N 1
ATOM 622 C CA . VAL A 1 82 ? 6.179 4.434 4.848 1.00 97.69 82 VAL A CA 1
ATOM 623 C C . VAL A 1 82 ? 6.461 4.872 3.415 1.00 97.69 82 VAL A C 1
ATOM 625 O O . VAL A 1 82 ? 5.570 4.869 2.561 1.00 97.69 82 VAL A O 1
ATOM 628 N N . ARG A 1 83 ? 7.726 5.216 3.155 1.00 98.50 83 ARG A N 1
ATOM 629 C CA . ARG A 1 83 ? 8.291 5.337 1.807 1.00 98.50 83 ARG A CA 1
ATOM 630 C C . ARG A 1 83 ? 8.822 3.979 1.388 1.00 98.50 83 ARG A C 1
ATOM 632 O O . ARG A 1 83 ? 9.746 3.468 2.019 1.00 98.50 83 ARG A O 1
ATOM 639 N N . LEU A 1 84 ? 8.213 3.377 0.373 1.00 98.44 84 LEU A N 1
ATOM 640 C CA . LEU A 1 84 ? 8.541 2.010 -0.017 1.00 98.44 84 LEU A CA 1
ATOM 641 C C . LEU A 1 84 ? 9.933 1.939 -0.665 1.00 98.44 84 LEU A C 1
ATOM 643 O O . LEU A 1 84 ? 10.266 2.775 -1.515 1.00 98.44 84 LEU A O 1
ATOM 647 N N . PRO A 1 85 ? 10.745 0.935 -0.308 1.00 98.31 85 PRO A N 1
ATOM 648 C CA . PRO A 1 85 ? 12.106 0.813 -0.808 1.00 98.31 85 PRO A CA 1
ATOM 649 C C . PRO A 1 85 ? 12.114 0.386 -2.283 1.00 98.31 85 PRO A C 1
ATOM 651 O O . PRO A 1 85 ? 11.088 -0.022 -2.827 1.00 98.31 85 PRO A O 1
ATOM 654 N N . ALA A 1 86 ? 13.264 0.491 -2.951 1.00 98.12 86 ALA A N 1
ATOM 655 C CA . ALA A 1 86 ? 13.365 0.283 -4.398 1.00 98.12 86 ALA A CA 1
ATOM 656 C C . ALA A 1 86 ? 12.951 -1.137 -4.828 1.00 98.12 86 ALA A C 1
ATOM 658 O O . ALA A 1 86 ? 12.411 -1.317 -5.914 1.00 98.12 86 ALA A O 1
ATOM 659 N N . GLU A 1 87 ? 13.144 -2.130 -3.964 1.00 98.06 87 GLU A N 1
ATOM 660 C CA . GLU A 1 87 ? 12.788 -3.534 -4.182 1.00 98.06 87 GLU A CA 1
ATOM 661 C C . GLU A 1 87 ? 11.273 -3.765 -4.248 1.00 98.06 87 GLU A C 1
ATOM 663 O O . GLU A 1 87 ? 10.836 -4.762 -4.814 1.00 98.06 87 GLU A O 1
ATOM 668 N N . ALA A 1 88 ? 10.471 -2.842 -3.707 1.00 98.12 88 ALA A N 1
ATOM 669 C CA . ALA A 1 88 ? 9.015 -2.895 -3.802 1.00 98.12 88 ALA A CA 1
ATOM 670 C C . ALA A 1 88 ? 8.495 -2.522 -5.199 1.00 98.12 88 ALA A C 1
ATOM 672 O O . ALA A 1 88 ? 7.314 -2.709 -5.489 1.00 98.12 88 ALA A O 1
ATOM 673 N N . LEU A 1 89 ? 9.340 -1.934 -6.049 1.00 98.12 89 LEU A N 1
ATOM 674 C CA . LEU A 1 89 ? 8.951 -1.443 -7.361 1.00 98.12 89 LEU A CA 1
ATOM 675 C C . LEU A 1 89 ? 8.927 -2.577 -8.393 1.00 98.12 89 LEU A C 1
ATOM 677 O O . LEU A 1 89 ? 9.953 -3.184 -8.694 1.00 98.12 89 LEU A O 1
ATOM 681 N N . LEU A 1 90 ? 7.775 -2.773 -9.035 1.00 97.31 90 LEU A N 1
ATOM 682 C CA . LEU A 1 90 ? 7.661 -3.582 -10.243 1.00 97.31 9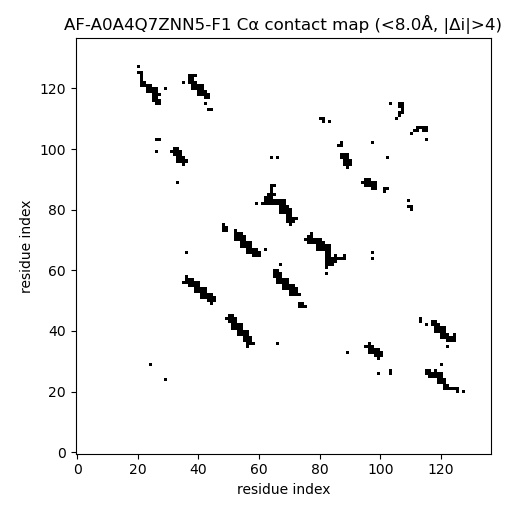0 LEU A CA 1
ATOM 683 C C . LEU A 1 90 ? 7.817 -2.688 -11.482 1.00 97.31 90 LEU A C 1
ATOM 685 O O . LEU A 1 90 ? 6.984 -1.814 -11.739 1.00 97.31 90 LEU A O 1
ATOM 689 N N . LEU A 1 91 ? 8.872 -2.941 -12.265 1.00 95.12 91 LEU A N 1
ATOM 690 C CA . LEU A 1 91 ? 9.089 -2.367 -13.598 1.00 95.12 91 LEU A CA 1
ATOM 691 C C . LEU A 1 91 ? 9.126 -3.482 -14.644 1.00 95.12 91 LEU A C 1
ATOM 693 O O . LEU A 1 91 ? 10.131 -4.181 -14.782 1.00 95.12 91 LEU A O 1
ATOM 697 N N . ARG A 1 92 ? 8.033 -3.655 -15.391 1.00 92.50 92 ARG A N 1
ATOM 698 C CA . ARG A 1 92 ? 7.920 -4.682 -16.440 1.00 92.50 92 ARG A CA 1
ATOM 699 C C . ARG A 1 92 ? 6.894 -4.264 -17.488 1.00 92.50 92 ARG A C 1
ATOM 701 O O . ARG A 1 92 ? 5.841 -3.770 -17.122 1.00 92.50 92 ARG A O 1
ATOM 708 N N . 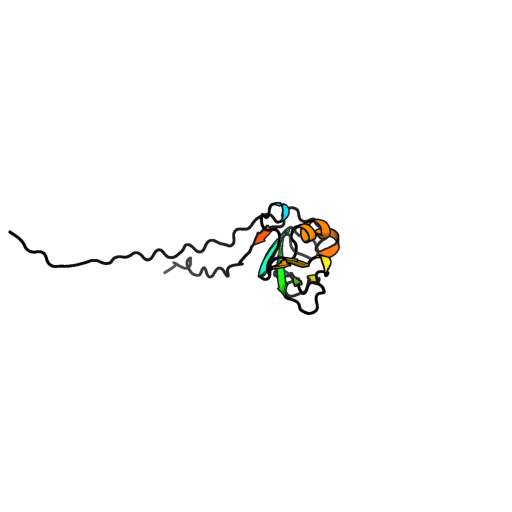ASP A 1 93 ? 7.189 -4.453 -18.775 1.00 91.81 93 ASP A N 1
ATOM 709 C CA . ASP A 1 93 ? 6.239 -4.251 -19.887 1.00 91.81 93 ASP A CA 1
ATOM 710 C C . ASP A 1 93 ? 5.500 -2.892 -19.872 1.00 91.81 93 ASP A C 1
ATOM 712 O O . ASP A 1 93 ? 4.319 -2.792 -20.194 1.00 91.81 93 ASP A O 1
ATOM 716 N N . GLY A 1 94 ? 6.199 -1.821 -19.474 1.00 89.19 94 GLY A N 1
ATOM 717 C CA . GLY A 1 94 ? 5.630 -0.469 -19.358 1.00 89.19 94 GLY A CA 1
ATOM 718 C C . GLY A 1 94 ? 4.812 -0.218 -18.084 1.00 89.19 94 GLY A C 1
ATOM 719 O O . GLY A 1 94 ? 4.324 0.893 -17.880 1.00 89.19 94 GLY A O 1
ATOM 720 N N . ILE A 1 95 ? 4.692 -1.212 -17.206 1.00 92.19 95 ILE A N 1
ATOM 721 C CA . ILE A 1 95 ? 4.062 -1.104 -15.891 1.00 92.19 95 ILE A CA 1
ATOM 722 C C . ILE A 1 95 ? 5.069 -0.510 -14.909 1.00 92.19 95 ILE A C 1
ATOM 724 O O . ILE A 1 95 ? 6.215 -0.953 -14.825 1.00 92.19 95 ILE A O 1
ATOM 728 N N . ARG A 1 96 ? 4.608 0.487 -14.150 1.00 95.31 96 ARG A N 1
ATOM 729 C CA . ARG A 1 96 ? 5.295 1.058 -12.991 1.00 95.31 96 ARG A CA 1
ATOM 730 C C . ARG A 1 96 ? 4.321 1.061 -11.816 1.00 95.31 96 ARG A C 1
ATOM 732 O O . ARG A 1 96 ? 3.413 1.889 -11.778 1.00 95.31 96 ARG A O 1
ATOM 739 N N . ALA A 1 97 ? 4.495 0.122 -10.895 1.00 97.12 97 ALA A N 1
ATOM 740 C CA . ALA A 1 97 ? 3.564 -0.142 -9.799 1.00 97.12 97 ALA A CA 1
ATOM 741 C C . ALA A 1 97 ? 4.285 -0.815 -8.618 1.00 97.12 97 ALA A C 1
ATOM 743 O O . ALA A 1 97 ? 5.466 -1.140 -8.723 1.00 97.12 97 ALA A O 1
ATOM 744 N N . VAL A 1 98 ? 3.592 -1.037 -7.500 1.00 98.12 98 VAL A N 1
ATOM 745 C CA . VAL A 1 98 ? 4.152 -1.798 -6.371 1.00 98.12 98 VAL A CA 1
ATOM 746 C C . VAL A 1 98 ? 3.962 -3.291 -6.610 1.00 98.12 98 VAL A C 1
ATOM 748 O O . VAL A 1 98 ? 2.849 -3.718 -6.905 1.00 98.12 98 VAL A O 1
ATOM 751 N N . ASP A 1 99 ? 5.025 -4.080 -6.466 1.00 98.19 99 ASP A N 1
ATOM 752 C CA . ASP A 1 99 ? 4.980 -5.542 -6.534 1.00 98.19 99 ASP A CA 1
ATOM 753 C C . ASP A 1 99 ? 4.144 -6.098 -5.366 1.00 98.19 99 ASP A C 1
ATOM 755 O O . ASP A 1 99 ? 4.473 -5.918 -4.187 1.00 98.19 99 ASP A O 1
ATOM 759 N N . ARG A 1 100 ? 3.043 -6.788 -5.688 1.00 97.75 100 ARG A N 1
ATOM 760 C CA . ARG A 1 100 ? 2.140 -7.369 -4.687 1.00 97.75 100 ARG A CA 1
ATOM 761 C C . ARG A 1 100 ? 2.833 -8.469 -3.884 1.00 97.75 100 ARG A C 1
ATOM 763 O O . ARG A 1 100 ? 2.646 -8.549 -2.671 1.00 97.75 100 ARG A O 1
ATOM 770 N N . ALA A 1 101 ? 3.594 -9.336 -4.550 1.00 98.06 101 ALA A N 1
ATOM 771 C CA . ALA A 1 101 ? 4.275 -10.445 -3.894 1.00 98.06 101 ALA A CA 1
ATOM 772 C C . ALA A 1 101 ? 5.347 -9.924 -2.932 1.00 98.06 101 ALA A C 1
ATOM 774 O O . ALA A 1 101 ? 5.444 -10.419 -1.808 1.00 98.06 101 ALA A O 1
ATOM 775 N N . TRP A 1 102 ? 6.079 -8.877 -3.331 1.00 98.38 102 TRP A N 1
ATOM 776 C CA . TRP A 1 102 ? 7.004 -8.186 -2.436 1.00 98.38 102 TRP A CA 1
ATOM 777 C C . TRP A 1 102 ? 6.273 -7.611 -1.222 1.00 98.38 102 TRP A C 1
ATOM 779 O O . TRP A 1 102 ? 6.704 -7.851 -0.095 1.00 98.38 102 TRP A O 1
ATOM 789 N N . LEU A 1 103 ? 5.151 -6.910 -1.429 1.00 98.19 103 LEU A N 1
ATOM 790 C CA . LEU A 1 103 ? 4.394 -6.282 -0.343 1.00 98.19 103 LEU A CA 1
ATOM 791 C C . LEU A 1 103 ? 3.900 -7.308 0.685 1.00 98.19 103 LEU A C 1
ATOM 793 O O . LEU A 1 103 ? 4.031 -7.079 1.883 1.00 98.19 103 LEU A O 1
ATOM 797 N N . VAL A 1 104 ? 3.386 -8.454 0.227 1.00 98.31 104 VAL A N 1
ATOM 798 C CA . VAL A 1 104 ? 2.962 -9.560 1.103 1.00 98.31 104 VAL A CA 1
ATOM 799 C C . VAL A 1 104 ? 4.154 -10.142 1.865 1.00 98.31 104 VAL A C 1
ATOM 801 O O . VAL A 1 104 ? 4.080 -10.303 3.080 1.00 98.31 104 VAL A O 1
ATOM 804 N N . ALA A 1 105 ? 5.263 -10.430 1.179 1.00 98.25 105 ALA A N 1
ATOM 805 C CA . ALA A 1 105 ? 6.440 -11.047 1.793 1.00 98.25 105 ALA A CA 1
ATOM 806 C C . ALA A 1 105 ? 7.161 -10.131 2.799 1.00 98.25 105 ALA A C 1
ATOM 808 O O . ALA A 1 105 ? 7.827 -10.619 3.709 1.00 98.25 105 ALA A O 1
ATOM 809 N N . ASN A 1 106 ? 7.035 -8.813 2.637 1.00 98.25 106 ASN A N 1
ATOM 810 C CA . ASN A 1 106 ? 7.756 -7.808 3.419 1.00 98.25 106 ASN A CA 1
ATOM 811 C C . ASN A 1 106 ? 6.850 -7.020 4.376 1.00 98.25 106 ASN A C 1
ATOM 813 O O . ASN A 1 106 ? 7.309 -6.070 5.013 1.00 98.25 106 ASN A O 1
ATOM 817 N N . TRP A 1 107 ? 5.581 -7.414 4.504 1.00 97.81 107 TRP A N 1
ATOM 818 C CA . TRP A 1 107 ? 4.564 -6.653 5.223 1.00 97.81 107 TRP A CA 1
ATOM 819 C C . TRP A 1 107 ? 4.984 -6.281 6.649 1.00 97.81 107 TRP A C 1
ATOM 821 O O . TRP A 1 107 ? 5.007 -5.103 6.999 1.00 97.81 107 TRP A O 1
ATOM 831 N N . ASN A 1 108 ? 5.392 -7.262 7.457 1.00 95.94 108 ASN A N 1
ATOM 832 C CA . ASN A 1 108 ? 5.768 -7.029 8.856 1.00 95.94 108 ASN A CA 1
ATOM 833 C C . ASN A 1 108 ? 7.069 -6.238 9.023 1.00 95.94 108 ASN A C 1
ATOM 835 O O . ASN A 1 108 ? 7.292 -5.646 10.074 1.00 95.94 108 ASN A O 1
ATOM 839 N N . ALA A 1 109 ? 7.932 -6.230 8.005 1.00 96.25 109 ALA A N 1
ATOM 840 C CA . ALA A 1 109 ? 9.191 -5.496 8.045 1.00 96.25 109 ALA A CA 1
ATOM 841 C C . ALA A 1 109 ? 9.017 -4.011 7.692 1.00 96.25 109 ALA A C 1
ATOM 843 O O . ALA A 1 109 ? 9.815 -3.190 8.138 1.00 96.25 109 ALA A O 1
ATOM 844 N N . TRP A 1 110 ? 7.995 -3.665 6.901 1.00 96.62 110 TRP A N 1
ATOM 845 C CA . TRP A 1 110 ? 7.866 -2.322 6.323 1.00 96.62 110 TRP A CA 1
ATOM 846 C C . TRP A 1 110 ? 6.548 -1.614 6.613 1.00 96.62 110 TRP A C 1
ATOM 848 O O . TRP A 1 110 ? 6.526 -0.387 6.630 1.00 96.62 110 TRP A O 1
ATOM 858 N N . ILE A 1 111 ? 5.449 -2.350 6.772 1.00 94.19 111 ILE A N 1
ATOM 859 C CA . ILE A 1 111 ? 4.101 -1.776 6.762 1.00 94.19 111 ILE A CA 1
ATOM 860 C C . ILE A 1 111 ? 3.521 -1.743 8.170 1.00 94.19 111 ILE A C 1
ATOM 862 O O . ILE A 1 111 ? 3.271 -0.667 8.711 1.00 94.19 111 ILE A O 1
ATOM 866 N N . TYR A 1 112 ? 3.284 -2.914 8.763 1.00 90.12 112 TYR A N 1
ATOM 867 C CA . TYR A 1 112 ? 2.641 -3.008 10.067 1.00 90.12 112 TYR A CA 1
ATOM 868 C C . TYR A 1 112 ? 2.936 -4.340 10.760 1.00 90.12 112 TYR A C 1
ATOM 870 O O . TYR A 1 112 ? 3.108 -5.365 10.106 1.00 90.12 112 TYR A O 1
ATOM 878 N N . GLU A 1 113 ? 2.985 -4.333 12.095 1.00 89.38 113 GLU A N 1
ATOM 879 C CA . GLU A 1 113 ? 3.329 -5.515 12.898 1.00 89.38 113 GLU A CA 1
ATOM 880 C C . GLU A 1 113 ? 2.318 -6.652 12.746 1.00 89.38 113 GLU A C 1
ATOM 882 O O . GLU A 1 113 ? 2.699 -7.820 12.814 1.00 89.38 113 GLU A O 1
ATOM 887 N N . ARG A 1 114 ? 1.042 -6.333 12.501 1.00 90.06 114 ARG A N 1
ATOM 888 C CA . ARG A 1 114 ? 0.056 -7.329 12.082 1.00 90.06 114 ARG A CA 1
ATOM 889 C C . ARG A 1 114 ? 0.296 -7.656 10.613 1.00 90.06 114 ARG A C 1
ATOM 891 O O . ARG A 1 114 ? 0.380 -6.738 9.805 1.00 90.06 114 ARG A O 1
ATOM 898 N N . GLY A 1 115 ? 0.407 -8.947 10.303 1.00 94.25 115 GLY A N 1
ATOM 899 C CA . GLY A 1 115 ? 0.681 -9.461 8.960 1.00 94.25 115 GLY A CA 1
ATOM 900 C C . GLY A 1 115 ? -0.383 -9.108 7.910 1.00 94.25 115 GLY A C 1
ATOM 901 O O . GLY A 1 115 ? -1.386 -8.457 8.218 1.00 94.25 115 GLY A O 1
ATOM 902 N N . PRO A 1 116 ? -0.166 -9.525 6.652 1.00 96.25 116 PRO A N 1
ATOM 903 C CA . PRO A 1 116 ? -1.032 -9.182 5.526 1.00 96.25 116 PRO A CA 1
ATOM 904 C C . PRO A 1 116 ? -2.383 -9.923 5.545 1.00 96.25 116 PRO A C 1
ATOM 906 O O . PRO A 1 116 ? -3.222 -9.710 4.665 1.00 96.25 116 PRO A O 1
ATOM 909 N N . GLU A 1 117 ? -2.612 -10.821 6.505 1.00 95.62 117 GLU A N 1
ATOM 910 C CA . GLU A 1 117 ? -3.849 -11.584 6.636 1.00 95.62 117 GLU A CA 1
ATOM 911 C C . GLU A 1 117 ? -5.049 -10.672 6.936 1.00 95.62 117 GLU A C 1
ATOM 913 O O . GLU A 1 117 ? -5.050 -9.877 7.876 1.00 95.62 117 GLU A O 1
ATOM 918 N N . GLY A 1 118 ? -6.110 -10.810 6.137 1.00 95.31 118 GLY A N 1
ATOM 919 C CA . GLY A 1 118 ? -7.321 -9.997 6.265 1.00 95.31 118 GLY A CA 1
ATOM 920 C C . GLY A 1 118 ? -7.193 -8.571 5.720 1.00 95.31 118 GLY A C 1
ATOM 921 O O . GLY A 1 118 ? -8.159 -7.814 5.805 1.00 95.31 118 GLY A O 1
ATOM 922 N N . VAL A 1 119 ? -6.047 -8.199 5.137 1.00 97.50 119 VAL A N 1
ATOM 923 C CA . VAL A 1 119 ? -5.904 -6.933 4.407 1.00 97.50 119 VAL A CA 1
ATOM 924 C C . VAL A 1 119 ? -6.714 -7.003 3.119 1.00 97.50 119 VAL A C 1
ATOM 926 O O . VAL A 1 119 ? -6.529 -7.910 2.305 1.00 97.50 119 VAL A O 1
ATOM 929 N N . LEU A 1 120 ? -7.595 -6.027 2.915 1.00 96.56 120 LEU A N 1
ATOM 930 C CA . LEU A 1 120 ? -8.427 -5.919 1.722 1.00 96.56 120 LEU A CA 1
ATOM 931 C C . LEU A 1 120 ? -7.889 -4.841 0.781 1.00 96.56 120 LEU A C 1
ATOM 933 O O . LEU A 1 120 ? -7.480 -3.769 1.209 1.00 96.56 120 LEU A O 1
ATOM 937 N N . VAL A 1 121 ? -7.955 -5.116 -0.512 1.00 95.69 121 VAL A N 1
ATOM 938 C CA . VAL A 1 121 ? -7.540 -4.253 -1.614 1.00 95.69 121 VAL A CA 1
ATOM 939 C C . VAL A 1 121 ?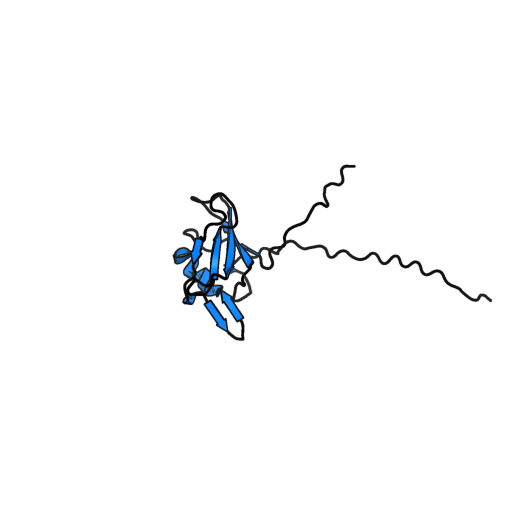 -8.784 -3.718 -2.306 1.00 95.69 121 VAL A C 1
ATOM 941 O O . VAL A 1 121 ? -9.652 -4.497 -2.707 1.00 95.69 121 VAL A O 1
ATOM 944 N N . ALA A 1 122 ? -8.849 -2.403 -2.484 1.00 92.94 122 ALA A N 1
ATOM 945 C CA . ALA A 1 122 ? -9.780 -1.746 -3.389 1.00 92.94 122 ALA A CA 1
ATOM 946 C C . ALA A 1 122 ? -8.997 -0.955 -4.439 1.00 92.94 122 ALA A C 1
ATOM 948 O O . ALA A 1 122 ? -8.367 0.061 -4.136 1.00 92.94 122 ALA A O 1
ATOM 949 N N . GLU A 1 123 ? -9.066 -1.412 -5.687 1.00 83.88 123 GLU A N 1
ATOM 950 C CA . GLU A 1 123 ? -8.668 -0.604 -6.836 1.00 83.88 123 GLU A CA 1
ATOM 951 C C . GLU A 1 123 ? -9.812 0.326 -7.242 1.00 83.88 123 GLU A C 1
ATOM 953 O O . GLU A 1 123 ? -10.985 -0.037 -7.135 1.00 83.88 123 GLU A O 1
ATOM 958 N N . ASN A 1 124 ? -9.467 1.514 -7.746 1.00 74.44 124 ASN A N 1
ATOM 959 C CA . ASN A 1 124 ? -10.433 2.524 -8.185 1.00 74.44 124 ASN A CA 1
ATOM 960 C C . ASN A 1 124 ? -11.428 2.890 -7.074 1.00 74.44 124 ASN A C 1
ATOM 962 O O . ASN A 1 124 ? -12.637 2.760 -7.256 1.00 74.44 124 ASN A O 1
ATOM 966 N N . TYR A 1 125 ? -10.913 3.320 -5.915 1.00 71.44 125 TYR A N 1
ATOM 967 C CA . TYR A 1 125 ? -11.724 3.744 -4.774 1.00 71.44 125 TYR A CA 1
ATOM 968 C C . TYR A 1 125 ? -12.718 4.834 -5.197 1.00 71.44 125 TYR A C 1
ATOM 970 O O . TYR A 1 125 ? -12.355 5.994 -5.398 1.00 71.44 125 TYR A O 1
ATOM 978 N N . LEU A 1 126 ? -13.973 4.434 -5.400 1.00 70.00 126 LEU A N 1
ATOM 979 C CA . LEU A 1 126 ? -15.020 5.336 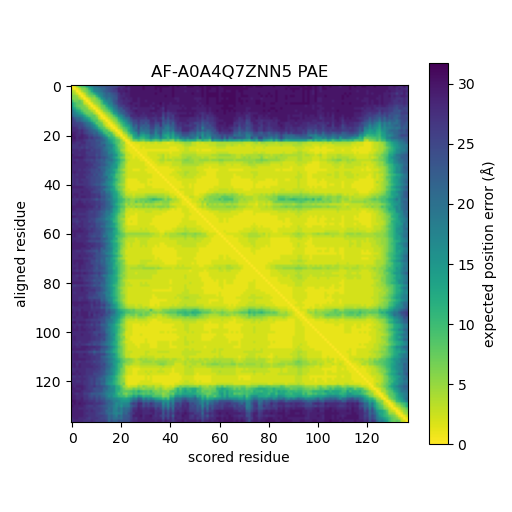-5.848 1.00 70.00 126 LEU A CA 1
ATOM 980 C C . LEU A 1 126 ? -15.417 6.234 -4.682 1.00 70.00 126 LEU A C 1
ATOM 982 O O . LEU A 1 126 ? -15.767 5.742 -3.607 1.00 70.00 126 LEU A O 1
ATOM 986 N N . ALA A 1 127 ? -15.413 7.545 -4.916 1.00 63.03 127 ALA A N 1
ATOM 987 C CA . ALA A 1 127 ? -16.169 8.453 -4.074 1.00 63.03 127 ALA A CA 1
ATOM 988 C C . ALA A 1 127 ? -17.637 8.029 -4.193 1.00 63.03 127 ALA A C 1
ATOM 990 O O . ALA A 1 127 ? -18.234 8.130 -5.265 1.00 63.03 127 ALA A O 1
ATOM 991 N N . ILE A 1 128 ? -18.192 7.454 -3.127 1.00 61.16 128 ILE A N 1
ATOM 992 C CA . ILE A 1 128 ? -19.623 7.187 -3.080 1.00 61.16 128 ILE A CA 1
ATOM 993 C C . ILE A 1 128 ? -20.302 8.548 -2.930 1.00 61.16 128 ILE A C 1
ATOM 995 O O . ILE A 1 128 ? -20.457 9.048 -1.819 1.00 61.16 128 ILE A O 1
ATOM 999 N N . ASP A 1 129 ? -20.702 9.147 -4.046 1.00 52.28 129 ASP A N 1
ATOM 1000 C CA . ASP A 1 129 ? -21.784 10.122 -4.035 1.00 52.28 129 ASP A CA 1
ATOM 1001 C C . ASP A 1 129 ? -23.088 9.323 -3.932 1.00 52.28 129 ASP A C 1
ATOM 1003 O O . ASP A 1 129 ? -23.686 8.978 -4.951 1.00 52.28 129 ASP A O 1
ATOM 1007 N N . ASP A 1 130 ? -23.539 9.000 -2.716 1.00 50.94 130 ASP A N 1
ATOM 1008 C CA . ASP A 1 130 ? -24.924 8.551 -2.514 1.00 50.94 130 ASP A CA 1
ATOM 1009 C C . ASP A 1 130 ? -25.735 9.574 -1.707 1.00 50.94 130 ASP A C 1
ATOM 1011 O O . ASP A 1 130 ? -25.933 9.436 -0.499 1.00 50.94 130 ASP A O 1
ATOM 1015 N N . PRO A 1 131 ? -26.215 10.648 -2.358 1.00 48.38 131 PRO A N 1
ATOM 1016 C CA . PRO A 1 131 ? -27.288 11.473 -1.828 1.00 48.38 131 PRO A CA 1
ATOM 1017 C C . PRO A 1 131 ? -28.688 10.878 -2.095 1.00 48.38 131 PRO A C 1
ATOM 1019 O O . PRO A 1 131 ? -29.672 11.554 -1.798 1.00 48.38 131 PRO A O 1
ATOM 1022 N N . GLY A 1 132 ? -28.800 9.666 -2.658 1.00 49.06 132 GLY A N 1
ATOM 1023 C CA . GLY A 1 132 ? -30.041 9.076 -3.167 1.00 49.06 132 GLY A CA 1
ATOM 1024 C C . GLY A 1 132 ? -30.988 8.488 -2.121 1.00 49.06 132 GLY A C 1
ATOM 1025 O O . GLY A 1 132 ? -32.140 8.237 -2.456 1.00 49.06 132 GLY A O 1
ATOM 1026 N N . ASP A 1 133 ? -30.560 8.333 -0.866 1.00 47.09 133 ASP A N 1
ATOM 1027 C CA . ASP A 1 133 ? -31.421 7.838 0.226 1.00 47.09 133 ASP A CA 1
ATOM 1028 C C . ASP A 1 133 ? -32.045 8.969 1.071 1.00 47.09 133 ASP A C 1
ATOM 1030 O O . ASP A 1 133 ? -32.554 8.761 2.170 1.00 47.09 133 ASP A O 1
ATOM 1034 N N . ARG A 1 134 ? -32.024 10.209 0.561 1.00 46.88 134 ARG A N 1
ATOM 1035 C CA . ARG A 1 134 ? -32.798 11.329 1.120 1.00 46.88 134 ARG A CA 1
ATOM 1036 C C . ARG A 1 134 ? -34.112 11.521 0.366 1.00 46.88 134 ARG A C 1
ATOM 1038 O O . ARG A 1 134 ? -34.408 12.625 -0.076 1.00 46.88 134 ARG A O 1
ATOM 1045 N N . ASP A 1 135 ? -34.904 10.458 0.251 1.00 47.56 135 ASP A N 1
ATOM 1046 C CA . ASP A 1 135 ? -36.322 10.568 -0.104 1.00 47.56 135 ASP A CA 1
ATOM 1047 C C . ASP A 1 135 ? -37.154 10.619 1.190 1.00 47.56 135 ASP A C 1
ATOM 1049 O O . ASP A 1 135 ? -37.774 9.652 1.634 1.00 47.56 135 ASP A O 1
ATOM 1053 N N . HIS A 1 136 ? -37.092 11.773 1.856 1.00 47.22 136 HIS A N 1
ATOM 1054 C CA . HIS A 1 136 ? -38.037 12.183 2.894 1.00 47.22 136 HIS A CA 1
ATOM 1055 C C . HIS A 1 136 ? -38.553 13.577 2.529 1.00 47.22 136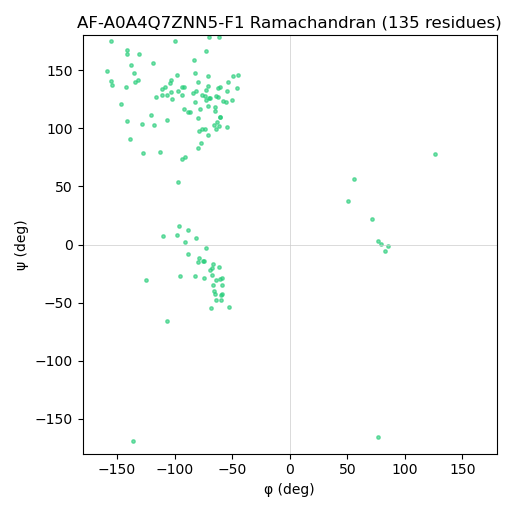 HIS A C 1
ATOM 1057 O O . HIS A 1 136 ? -38.080 14.590 3.050 1.00 47.22 136 HIS A O 1
ATOM 1063 N N . GLY A 1 137 ? -39.494 13.598 1.585 1.00 39.38 137 GLY A N 1
ATOM 1064 C CA . GLY A 1 137 ? -40.395 14.708 1.285 1.00 39.38 137 GLY A CA 1
ATOM 1065 C C . GLY A 1 137 ? -41.835 14.226 1.345 1.00 39.38 137 GLY A C 1
ATOM 1066 O O . GLY A 1 137 ? -42.093 13.125 0.812 1.00 39.38 137 GLY A O 1
#

Secondary structure (DSSP, 8-state):
------------------------EESTT--SSEE-TT-EEEEE--TTS-SEEEEEEEE-TTSTTSEEEEE-SSTTTTSEEEE--GGGEEEETTEEEEEHHHHHHTHHHHT-SS-STT-EEESS-------TT----

Solvent-accessible surface area (backbone atoms only — not comparable to full-atom values): 8360 Å² total; per-residue (Å²): 138,88,85,90,83,89,80,85,80,84,80,73,79,77,77,73,78,79,81,71,72,48,69,68,37,46,55,85,76,45,84,62,68,50,46,52,72,59,26,32,38,40,29,71,42,50,87,99,53,51,69,58,41,38,31,34,31,37,78,29,87,88,19,73,42,36,29,26,36,30,28,64,40,73,98,59,42,81,38,75,71,35,64,37,51,52,84,37,42,36,78,56,98,89,44,78,32,37,25,39,66,48,48,58,77,40,20,58,82,64,75,38,83,66,59,54,77,77,22,26,34,21,62,71,66,64,83,81,85,72,77,78,86,72,84,83,127

InterPro domains:
  IPR029077 Immunity protein 45 [PF15572] (27-115)

Organism: NCBI:txid349313